Protein AF-A0A7V5FNC9-F1 (afdb_monomer_lite)

Secondary structure (DSSP, 8-state):
----SSPPPP-TT--------STT--EEEEEEEEE-TTS-EEEEEEEEETTEEEEEEEEE-TT-TT--HHHHHHHHHHTTSEEESS-GGGEEEEEEE-TT--EEEEEEEEEEETTEE-EEE-S-PBPPPP-

Radius of gyration: 14.78 Å; chains: 1; bounding box: 37×35×41 Å

Structure (mmCIF, N/CA/C/O backbone):
data_AF-A0A7V5FNC9-F1
#
_entry.id   AF-A0A7V5FNC9-F1
#
loop_
_atom_site.group_PDB
_atom_site.id
_atom_site.type_symbol
_atom_site.label_atom_id
_atom_site.label_alt_id
_atom_site.label_comp_id
_atom_site.label_asym_id
_atom_site.label_entity_id
_atom_site.label_seq_id
_atom_site.pdbx_PDB_ins_code
_atom_site.Cartn_x
_atom_site.Cartn_y
_atom_site.Cartn_z
_atom_site.occupancy
_atom_site.B_iso_or_equiv
_atom_site.auth_seq_id
_atom_site.auth_comp_id
_atom_site.auth_asym_id
_atom_site.auth_atom_id
_atom_site.pdbx_PDB_model_num
ATOM 1 N N . MET A 1 1 ? -17.366 -14.876 18.018 1.00 39.34 1 MET A N 1
ATOM 2 C CA . MET A 1 1 ? -16.613 -14.425 16.831 1.00 39.34 1 MET A CA 1
ATOM 3 C C . MET A 1 1 ? -16.795 -12.923 16.732 1.00 39.34 1 MET A C 1
ATOM 5 O O . MET A 1 1 ? -17.871 -12.471 16.361 1.00 39.34 1 MET A O 1
ATOM 9 N N . THR A 1 2 ? -15.823 -12.144 17.197 1.00 41.22 2 THR A N 1
ATOM 10 C CA . THR A 1 2 ? -15.843 -10.686 17.056 1.00 41.22 2 THR A CA 1
ATOM 11 C C . THR A 1 2 ? -15.697 -10.360 15.575 1.00 41.22 2 THR A C 1
ATOM 13 O O . THR A 1 2 ? -14.698 -10.689 14.949 1.00 41.22 2 THR A O 1
ATOM 16 N N . LYS A 1 3 ? -16.747 -9.780 14.996 1.00 48.78 3 LYS A N 1
ATOM 17 C CA . LYS A 1 3 ? -16.745 -9.234 13.640 1.00 48.78 3 LYS A CA 1
ATOM 18 C C . LYS A 1 3 ? -15.640 -8.173 13.594 1.00 48.78 3 LYS A C 1
ATOM 20 O O . LYS A 1 3 ? -15.743 -7.191 14.325 1.00 48.78 3 LYS A O 1
ATOM 25 N N . THR A 1 4 ? -14.578 -8.388 12.820 1.00 56.41 4 THR A N 1
ATOM 26 C CA . THR A 1 4 ? -13.496 -7.405 12.667 1.00 56.41 4 THR A CA 1
ATOM 27 C C . THR A 1 4 ? -14.124 -6.074 12.248 1.00 56.41 4 THR A C 1
ATOM 29 O O . THR A 1 4 ? -14.882 -6.031 11.276 1.00 56.41 4 THR A O 1
ATOM 32 N N . ALA A 1 5 ? -13.905 -5.000 13.015 1.00 84.56 5 ALA A N 1
ATOM 33 C CA . ALA A 1 5 ? -14.530 -3.696 12.751 1.00 84.56 5 ALA A CA 1
ATOM 34 C C . ALA A 1 5 ? -14.162 -3.162 11.350 1.00 84.56 5 ALA A C 1
ATOM 36 O O . ALA A 1 5 ? -14.964 -2.488 10.684 1.00 84.56 5 ALA A O 1
ATOM 37 N N . TYR A 1 6 ? -12.975 -3.548 10.881 1.00 94.25 6 TYR A N 1
ATOM 38 C CA . TYR A 1 6 ? -12.398 -3.191 9.596 1.00 94.25 6 TYR A CA 1
ATOM 39 C C . TYR A 1 6 ? -12.490 -4.360 8.606 1.00 94.25 6 TYR A C 1
ATOM 41 O O . TYR A 1 6 ? -12.077 -5.472 8.948 1.00 94.25 6 TYR A O 1
ATOM 49 N N . PRO A 1 7 ? -13.036 -4.145 7.394 1.00 94.00 7 PRO A N 1
ATOM 50 C CA . PRO A 1 7 ? -13.017 -5.167 6.357 1.00 94.00 7 PRO A CA 1
ATOM 51 C C . PRO A 1 7 ? -11.583 -5.449 5.897 1.00 94.00 7 PRO A C 1
ATOM 53 O O . PRO A 1 7 ? -10.761 -4.534 5.810 1.00 94.00 7 PRO A O 1
ATOM 56 N N . LYS A 1 8 ? -11.301 -6.718 5.585 1.00 96.00 8 LYS A N 1
ATOM 57 C CA . LYS A 1 8 ? -10.061 -7.116 4.916 1.00 96.00 8 LYS A CA 1
ATOM 58 C C . LYS A 1 8 ? -10.123 -6.681 3.442 1.00 96.00 8 LYS A C 1
ATOM 60 O O . LYS A 1 8 ? -11.167 -6.916 2.833 1.00 96.00 8 LYS A O 1
ATOM 65 N N . PRO A 1 9 ? -9.046 -6.108 2.872 1.00 97.44 9 PRO A N 1
ATOM 66 C CA . PRO A 1 9 ? -8.964 -5.851 1.438 1.00 97.44 9 PRO A CA 1
ATOM 67 C C . PRO A 1 9 ? -9.221 -7.114 0.610 1.00 97.44 9 PRO A C 1
ATOM 69 O O . PRO A 1 9 ? -8.555 -8.131 0.810 1.00 97.44 9 PRO A O 1
ATOM 72 N N . ASP A 1 10 ? -10.163 -7.044 -0.326 1.00 96.62 10 ASP A N 1
ATOM 73 C CA . ASP A 1 10 ? -10.392 -8.085 -1.323 1.00 96.62 10 ASP A CA 1
ATOM 74 C C . ASP A 1 10 ? -9.623 -7.751 -2.608 1.00 96.62 10 ASP A C 1
ATOM 76 O O . ASP A 1 10 ? -9.769 -6.677 -3.183 1.00 96.62 10 ASP A O 1
ATOM 80 N N . ARG A 1 11 ? -8.768 -8.668 -3.054 1.00 94.50 11 ARG A N 1
ATOM 81 C CA . ARG A 1 11 ? -7.993 -8.551 -4.301 1.00 94.50 11 ARG A CA 1
ATOM 82 C C . ARG A 1 11 ? -8.205 -9.775 -5.192 1.00 94.50 11 ARG A C 1
ATOM 84 O O . ARG A 1 11 ? -7.324 -10.156 -5.952 1.00 94.50 11 ARG A O 1
ATOM 91 N N . SER A 1 12 ? -9.353 -10.439 -5.054 1.00 92.62 12 SER A N 1
ATOM 92 C CA . SER A 1 12 ? -9.685 -11.678 -5.771 1.00 92.62 12 SER A CA 1
ATOM 93 C C . SER A 1 12 ? -9.800 -11.517 -7.290 1.00 92.62 12 SER A C 1
ATOM 95 O O . SER A 1 12 ? -9.700 -12.510 -8.012 1.00 92.62 12 SER A O 1
ATOM 97 N N . ASP A 1 13 ? -9.975 -10.290 -7.780 1.00 91.75 13 ASP A N 1
ATOM 98 C CA . ASP A 1 13 ? -9.995 -9.946 -9.202 1.00 91.75 13 ASP A CA 1
ATOM 99 C C . ASP A 1 13 ? -8.604 -9.641 -9.781 1.00 91.75 13 ASP A C 1
ATOM 101 O O . ASP A 1 13 ? -8.464 -9.516 -11.000 1.00 91.75 13 ASP A O 1
ATOM 105 N N . LEU A 1 14 ? -7.568 -9.552 -8.939 1.00 90.88 14 LEU A N 1
ATOM 106 C CA . LEU A 1 14 ? -6.206 -9.320 -9.394 1.00 90.88 14 LEU A CA 1
ATOM 107 C C . LEU A 1 14 ? -5.700 -10.529 -10.188 1.00 90.88 14 LEU A C 1
ATOM 109 O O . LEU A 1 14 ? -5.621 -11.654 -9.687 1.00 90.88 14 LEU A O 1
ATOM 113 N N . VAL A 1 15 ? -5.277 -10.269 -11.423 1.00 91.56 15 VAL A N 1
ATOM 114 C CA . VAL A 1 15 ? -4.562 -11.224 -12.273 1.00 91.56 15 VAL A CA 1
ATOM 115 C C . VAL A 1 15 ? -3.132 -10.709 -12.449 1.00 91.56 15 VAL A C 1
ATOM 117 O O . VAL A 1 15 ? -2.939 -9.789 -13.243 1.00 91.56 15 VAL A O 1
ATOM 120 N N . PRO A 1 16 ? -2.140 -11.263 -11.723 1.00 91.38 16 PRO A N 1
ATOM 121 C CA . PRO A 1 16 ? -0.771 -10.768 -11.790 1.00 91.38 16 PRO A CA 1
ATOM 122 C C . PRO A 1 16 ? -0.169 -10.933 -13.188 1.00 91.38 16 PRO A C 1
ATOM 124 O O . PRO A 1 16 ? -0.270 -12.008 -13.790 1.00 91.38 16 PRO A O 1
ATOM 127 N N . ASN A 1 17 ? 0.497 -9.893 -13.682 1.00 92.25 17 ASN A N 1
ATOM 128 C CA . ASN A 1 17 ? 1.314 -9.955 -14.882 1.00 92.25 17 ASN A CA 1
ATOM 129 C C . ASN A 1 17 ? 2.783 -10.207 -14.525 1.00 92.25 17 ASN A C 1
ATOM 131 O O . ASN A 1 17 ? 3.447 -9.375 -13.915 1.00 92.25 17 ASN A O 1
ATOM 135 N N . PHE A 1 18 ? 3.317 -11.341 -14.966 1.00 88.88 18 PHE A N 1
ATOM 136 C CA . PHE A 1 18 ? 4.701 -11.740 -14.694 1.00 88.88 18 PHE A CA 1
ATOM 137 C C . PHE A 1 18 ? 5.675 -11.409 -15.823 1.00 88.88 18 PHE A C 1
ATOM 139 O O . PHE A 1 18 ? 6.886 -11.566 -15.661 1.00 88.88 18 PHE A O 1
ATOM 146 N N . GLU A 1 19 ? 5.160 -11.008 -16.984 1.00 87.19 19 GLU A N 1
ATOM 147 C CA . GLU A 1 19 ? 5.943 -10.873 -18.204 1.00 87.19 19 GLU A CA 1
ATOM 148 C C . GLU A 1 19 ? 5.928 -9.432 -18.696 1.00 87.19 19 GLU A C 1
ATOM 150 O O . GLU A 1 19 ? 4.874 -8.834 -18.913 1.00 87.19 19 GLU A O 1
ATOM 155 N N . LYS A 1 20 ? 7.123 -8.894 -18.937 1.00 87.19 20 LYS A N 1
ATOM 156 C CA . LYS A 1 20 ? 7.289 -7.627 -19.640 1.00 87.19 20 LYS A CA 1
ATOM 157 C C . LYS A 1 20 ? 7.313 -7.892 -21.145 1.00 87.19 20 LYS A C 1
ATOM 159 O O . LYS A 1 20 ? 8.299 -8.432 -21.644 1.00 87.19 20 LYS A O 1
ATOM 164 N N . LYS A 1 21 ? 6.251 -7.526 -21.863 1.00 88.00 21 LYS A N 1
ATOM 165 C CA . LYS A 1 21 ? 6.142 -7.660 -23.327 1.00 88.00 21 LYS A CA 1
ATOM 166 C C . LYS A 1 21 ? 6.430 -6.335 -24.029 1.00 88.00 21 LYS A C 1
ATOM 168 O O . LYS A 1 21 ? 7.028 -6.344 -25.103 1.00 88.00 21 LYS A O 1
ATOM 173 N N . THR A 1 22 ? 6.085 -5.209 -23.409 1.00 87.44 22 THR A N 1
ATOM 174 C CA . THR A 1 22 ? 6.432 -3.854 -23.858 1.00 87.44 22 THR A CA 1
ATOM 175 C C . THR A 1 22 ? 7.145 -3.059 -22.753 1.00 87.44 22 THR A C 1
ATOM 177 O O . THR A 1 22 ? 7.116 -3.448 -21.581 1.00 87.44 22 THR A O 1
ATOM 180 N N . PRO A 1 23 ? 7.839 -1.952 -23.084 1.00 80.00 23 PRO A N 1
ATOM 181 C CA . PRO A 1 23 ? 8.460 -1.077 -22.089 1.00 80.00 23 PRO A CA 1
ATOM 182 C C . PRO A 1 23 ? 7.500 -0.562 -21.006 1.00 80.00 23 PRO A C 1
ATOM 184 O O . PRO A 1 23 ? 7.931 -0.440 -19.856 1.00 80.00 23 PRO A O 1
ATOM 187 N N . GLU A 1 24 ? 6.240 -0.328 -21.376 1.00 84.75 24 GLU A N 1
ATOM 188 C CA . GLU A 1 24 ? 5.168 0.264 -20.567 1.00 84.75 24 GLU A CA 1
ATOM 189 C C . GLU A 1 24 ? 4.401 -0.757 -19.717 1.00 84.75 24 GLU A C 1
ATOM 191 O O . GLU A 1 24 ? 3.625 -0.357 -18.842 1.00 84.75 24 GLU A O 1
ATOM 196 N N . ASP A 1 25 ? 4.607 -2.054 -19.958 1.00 90.12 25 ASP A N 1
ATOM 197 C CA . ASP A 1 25 ? 3.947 -3.107 -19.195 1.00 90.12 25 ASP A CA 1
ATOM 198 C C . ASP A 1 25 ? 4.293 -3.018 -17.709 1.00 90.12 25 ASP A C 1
ATOM 200 O O . ASP A 1 25 ? 5.445 -2.812 -17.306 1.00 90.12 25 ASP A O 1
ATOM 204 N N . ILE A 1 26 ? 3.265 -3.239 -16.895 1.00 92.75 26 ILE A N 1
ATOM 205 C CA . ILE A 1 26 ? 3.390 -3.406 -15.452 1.00 92.75 26 ILE A CA 1
ATOM 206 C C . ILE A 1 26 ? 3.753 -4.861 -15.173 1.00 92.75 26 ILE A C 1
ATOM 208 O O . ILE A 1 26 ? 3.096 -5.764 -15.687 1.00 92.75 26 ILE A O 1
ATOM 212 N N . VAL A 1 27 ? 4.780 -5.087 -14.356 1.00 93.38 27 VAL A N 1
ATOM 213 C CA . VAL A 1 27 ? 5.170 -6.424 -13.890 1.00 93.38 27 VAL A CA 1
ATOM 214 C C . VAL A 1 27 ? 4.950 -6.522 -12.390 1.00 93.38 27 VAL A C 1
ATOM 216 O O . VAL A 1 27 ? 5.585 -5.800 -11.621 1.00 93.38 27 VAL A O 1
ATOM 219 N N . ASP A 1 28 ? 4.094 -7.443 -11.973 1.00 94.06 28 ASP A N 1
ATOM 220 C CA . ASP A 1 28 ? 3.840 -7.754 -10.573 1.00 94.06 28 ASP A CA 1
ATOM 221 C C . ASP A 1 28 ? 4.996 -8.572 -9.985 1.00 94.06 28 ASP A C 1
ATOM 223 O O . ASP A 1 28 ? 5.431 -9.582 -10.542 1.00 94.06 28 ASP A O 1
ATOM 227 N N . ILE A 1 29 ? 5.511 -8.126 -8.839 1.00 91.75 29 ILE A N 1
ATOM 228 C CA . ILE A 1 29 ? 6.655 -8.746 -8.161 1.00 91.75 29 ILE A CA 1
ATOM 229 C C . ILE A 1 29 ? 6.164 -9.683 -7.061 1.00 91.75 29 ILE A C 1
ATOM 231 O O . ILE A 1 29 ? 6.576 -10.841 -6.982 1.00 91.75 29 ILE A O 1
ATOM 235 N N . GLY A 1 30 ? 5.302 -9.170 -6.188 1.00 93.12 30 GLY A N 1
ATOM 236 C CA . GLY A 1 30 ? 4.915 -9.870 -4.976 1.00 93.12 30 GLY A CA 1
ATOM 237 C C . GLY A 1 30 ? 3.957 -9.068 -4.119 1.00 93.12 30 GLY A C 1
ATOM 238 O O . GLY A 1 30 ? 3.494 -7.992 -4.499 1.00 93.12 30 GLY A O 1
ATOM 239 N N . TRP A 1 31 ? 3.638 -9.625 -2.963 1.00 95.44 31 TRP A N 1
ATOM 240 C CA . TRP A 1 31 ? 2.637 -9.084 -2.067 1.00 95.44 31 TRP A CA 1
ATOM 241 C C . TRP A 1 31 ? 2.843 -9.526 -0.632 1.00 95.44 31 TRP A C 1
ATOM 243 O O . TRP A 1 31 ? 3.468 -10.545 -0.370 1.00 95.44 31 TRP A O 1
ATOM 253 N N . ASN A 1 32 ? 2.235 -8.811 0.301 1.00 95.12 32 ASN A N 1
ATOM 254 C CA . ASN A 1 32 ? 2.072 -9.299 1.662 1.00 95.12 32 ASN A CA 1
ATOM 255 C C . ASN A 1 32 ? 0.716 -8.847 2.219 1.00 95.12 32 ASN A C 1
ATOM 257 O O . ASN A 1 32 ? 0.030 -7.996 1.646 1.00 95.12 32 ASN A O 1
ATOM 261 N N . GLU A 1 33 ? 0.305 -9.455 3.317 1.00 96.06 33 GLU A N 1
ATOM 262 C CA . GLU A 1 33 ? -0.842 -9.057 4.110 1.00 96.06 33 GLU A CA 1
ATOM 263 C C . GLU A 1 33 ? -0.430 -9.011 5.574 1.00 96.06 33 GLU A C 1
ATOM 265 O O . GLU A 1 33 ? 0.381 -9.809 6.040 1.00 96.06 33 GLU A O 1
ATOM 270 N N . GLY A 1 34 ? -1.046 -8.110 6.321 1.00 95.44 34 GLY A N 1
ATOM 271 C CA . GLY A 1 34 ? -0.827 -8.018 7.752 1.00 95.44 34 GLY A CA 1
ATOM 272 C C . GLY A 1 34 ? -1.973 -7.301 8.433 1.00 95.44 34 GLY A C 1
ATOM 273 O O . GLY A 1 34 ? -3.063 -7.144 7.873 1.00 95.44 34 GLY A O 1
ATOM 274 N N . VAL A 1 35 ? -1.731 -6.891 9.670 1.00 96.19 35 VAL A N 1
ATOM 275 C CA . VAL A 1 35 ? -2.705 -6.180 10.492 1.00 96.19 35 VAL A CA 1
ATOM 276 C C . VAL A 1 35 ? -1.981 -5.028 11.174 1.00 96.19 35 VAL A C 1
ATOM 278 O O . VAL A 1 35 ? -0.936 -5.255 11.777 1.00 96.19 35 VAL A O 1
ATOM 281 N N . PHE A 1 36 ? -2.525 -3.818 11.056 1.00 95.81 36 PHE A N 1
ATOM 282 C CA . PHE A 1 36 ? -2.054 -2.648 11.796 1.00 95.81 36 PHE A CA 1
ATOM 283 C C . PHE A 1 36 ? -2.286 -2.824 13.301 1.00 95.81 36 PHE A C 1
ATOM 285 O O . PHE A 1 36 ? -3.122 -3.627 13.732 1.00 95.81 36 PHE A O 1
ATOM 292 N N . SER A 1 37 ? -1.601 -2.023 14.108 1.00 95.50 37 SER A N 1
ATOM 293 C CA . SER A 1 37 ? -1.733 -2.000 15.564 1.00 95.50 37 SER A CA 1
ATOM 294 C C . SER A 1 37 ? -3.169 -1.725 16.043 1.00 95.50 37 SER A C 1
ATOM 296 O O . SER A 1 37 ? -3.586 -2.250 17.079 1.00 95.50 37 SER A O 1
ATOM 298 N N . ASP A 1 38 ?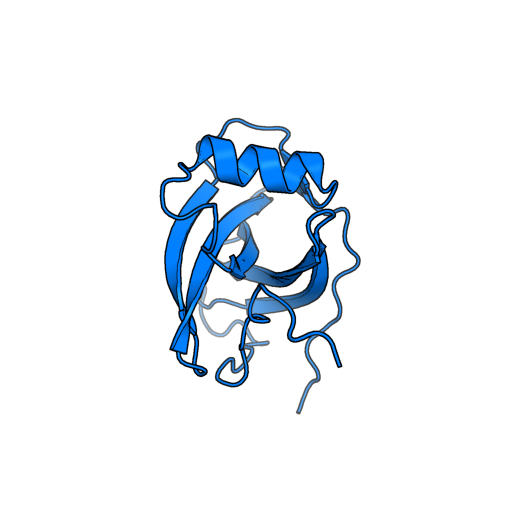 -3.967 -0.984 15.261 1.00 93.88 38 ASP A N 1
ATOM 299 C CA . ASP A 1 38 ? -5.389 -0.708 15.522 1.00 93.88 38 ASP A CA 1
ATOM 300 C C . ASP A 1 38 ? -6.333 -1.886 15.183 1.00 93.88 38 ASP A C 1
ATOM 302 O O . ASP A 1 38 ? -7.548 -1.805 15.396 1.00 93.88 38 ASP A O 1
ATOM 306 N N . GLY A 1 39 ? -5.794 -2.995 14.664 1.00 94.94 39 GLY A N 1
ATOM 307 C CA . GLY A 1 39 ? -6.538 -4.188 14.259 1.00 94.94 39 GLY A CA 1
ATOM 308 C C . GLY A 1 39 ? -7.052 -4.168 12.815 1.00 94.94 39 GLY A C 1
ATOM 309 O O . GLY A 1 39 ? -7.815 -5.061 12.429 1.00 94.94 39 GLY A O 1
ATOM 310 N N . ARG A 1 40 ? -6.684 -3.170 12.004 1.00 96.06 40 ARG A N 1
ATOM 311 C CA . ARG A 1 40 ? -7.065 -3.070 10.590 1.00 96.06 40 ARG A CA 1
ATOM 312 C C . ARG A 1 40 ? -6.220 -3.991 9.713 1.00 96.06 40 ARG A C 1
ATOM 314 O O . ARG A 1 40 ? -5.004 -3.833 9.670 1.00 96.06 40 ARG A O 1
ATOM 321 N N . PRO A 1 41 ? -6.832 -4.917 8.957 1.00 97.38 41 PRO A N 1
ATOM 322 C CA . PRO A 1 41 ? -6.090 -5.687 7.973 1.00 97.38 41 PRO A CA 1
ATOM 323 C C . PRO A 1 41 ? -5.617 -4.792 6.827 1.00 97.38 41 PRO A C 1
ATOM 325 O O . PRO A 1 41 ? -6.368 -3.928 6.359 1.00 97.38 41 PRO A O 1
ATOM 328 N N . TYR A 1 42 ? -4.416 -5.060 6.329 1.00 97.56 42 TYR A 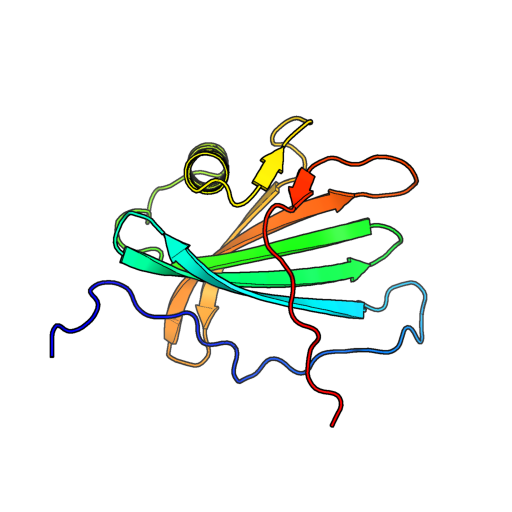N 1
ATOM 329 C CA . TYR A 1 42 ? -3.881 -4.427 5.132 1.00 97.56 42 TYR A CA 1
ATOM 330 C C . TYR A 1 42 ? -3.384 -5.463 4.128 1.00 97.56 42 TYR A C 1
ATOM 332 O O . TYR A 1 42 ? -3.098 -6.615 4.464 1.00 97.56 42 TYR A O 1
ATOM 340 N N . ARG A 1 43 ? -3.245 -5.009 2.886 1.00 97.44 43 ARG A N 1
ATOM 341 C CA . ARG A 1 43 ? -2.549 -5.709 1.815 1.00 97.44 43 ARG A CA 1
ATOM 342 C C . ARG A 1 43 ? -1.549 -4.770 1.160 1.00 97.44 43 ARG A C 1
ATOM 344 O O . ARG A 1 43 ? -1.906 -3.640 0.858 1.00 97.44 43 ARG A O 1
ATOM 351 N N . VAL A 1 44 ? -0.333 -5.242 0.916 1.00 96.31 44 VAL A N 1
ATOM 352 C CA . VAL A 1 44 ? 0.653 -4.554 0.079 1.00 96.31 44 VAL A CA 1
ATOM 353 C C . VAL A 1 44 ? 0.855 -5.331 -1.218 1.00 96.31 44 VAL A C 1
ATOM 355 O O . VAL A 1 44 ? 0.900 -6.562 -1.216 1.00 96.31 44 VAL A O 1
ATOM 358 N N . GLU A 1 45 ? 0.989 -4.615 -2.327 1.00 95.94 45 GLU A N 1
ATOM 359 C CA . GLU A 1 45 ? 1.330 -5.169 -3.636 1.00 95.94 45 GLU A CA 1
ATOM 360 C C . GLU A 1 45 ? 2.541 -4.422 -4.191 1.00 95.94 45 GLU A C 1
ATOM 362 O O . GLU A 1 45 ? 2.567 -3.190 -4.208 1.00 95.94 45 GLU A O 1
ATOM 367 N N . SER A 1 46 ? 3.543 -5.172 -4.640 1.00 94.06 46 SER A N 1
ATOM 368 C CA . SER A 1 46 ? 4.762 -4.646 -5.242 1.00 94.06 46 SER A CA 1
ATOM 369 C C . SER A 1 46 ? 4.768 -4.924 -6.736 1.00 94.06 46 SER A C 1
ATOM 371 O O . SER A 1 46 ? 4.564 -6.065 -7.159 1.00 94.06 46 SER A O 1
ATOM 373 N N . TRP A 1 47 ? 5.018 -3.890 -7.533 1.00 94.44 47 TRP A N 1
ATOM 374 C CA . TRP A 1 47 ? 5.012 -3.965 -8.993 1.00 94.44 47 TRP A CA 1
ATOM 375 C C . TRP A 1 47 ? 6.028 -3.004 -9.614 1.00 94.44 47 TRP A C 1
ATOM 377 O O . TRP A 1 47 ? 6.525 -2.090 -8.958 1.00 94.44 47 TRP A O 1
ATOM 387 N N . ARG A 1 48 ? 6.380 -3.225 -10.883 1.00 92.00 48 ARG A N 1
ATOM 388 C CA . ARG A 1 48 ? 7.355 -2.414 -11.627 1.00 92.00 48 ARG A CA 1
ATOM 389 C C . ARG A 1 48 ? 6.751 -1.857 -12.896 1.00 92.00 48 ARG A C 1
ATOM 391 O O . ARG A 1 48 ? 6.062 -2.581 -13.605 1.00 92.00 48 ARG A O 1
ATOM 398 N N . GLN A 1 49 ? 7.101 -0.621 -13.226 1.00 91.44 49 GLN A N 1
ATOM 399 C CA . GLN A 1 49 ? 6.827 -0.006 -14.523 1.00 91.44 49 GLN A CA 1
ATOM 400 C C . GLN A 1 49 ? 7.916 1.025 -14.822 1.00 91.44 49 GLN A C 1
ATOM 402 O O . GLN A 1 49 ? 8.347 1.727 -13.914 1.00 91.44 49 GLN A O 1
ATOM 407 N N . ASN A 1 50 ? 8.370 1.132 -16.077 1.00 86.31 50 ASN A N 1
ATOM 408 C CA . ASN A 1 50 ? 9.323 2.172 -16.507 1.00 86.31 50 ASN A CA 1
ATOM 409 C C . ASN A 1 50 ? 10.543 2.340 -15.569 1.00 86.31 50 ASN A C 1
ATOM 411 O O . ASN A 1 50 ? 10.881 3.450 -15.174 1.00 86.31 50 ASN A O 1
ATOM 415 N N . ASN A 1 51 ? 11.178 1.227 -15.178 1.00 82.88 51 ASN A N 1
ATOM 416 C CA . ASN A 1 51 ? 12.327 1.165 -14.254 1.00 82.88 51 ASN A CA 1
ATOM 417 C C . ASN A 1 51 ? 12.059 1.631 -12.809 1.00 82.88 51 ASN A C 1
ATOM 419 O O . ASN A 1 51 ? 12.979 1.619 -11.992 1.00 82.88 51 ASN A O 1
ATOM 423 N N . ALA A 1 52 ? 10.819 1.978 -12.465 1.00 88.69 52 ALA A N 1
ATOM 424 C CA . ALA A 1 52 ? 10.399 2.247 -11.099 1.00 88.69 52 ALA A CA 1
ATOM 425 C C . ALA A 1 52 ? 9.786 0.995 -10.460 1.00 88.69 52 ALA A C 1
ATOM 427 O O . ALA A 1 52 ? 9.059 0.241 -11.109 1.00 88.69 52 ALA A O 1
ATOM 428 N N . THR A 1 53 ? 10.082 0.786 -9.181 1.00 90.31 53 THR A N 1
ATOM 429 C CA . THR A 1 53 ? 9.401 -0.176 -8.312 1.00 90.31 53 THR A CA 1
ATOM 430 C C . THR A 1 53 ? 8.437 0.583 -7.418 1.00 90.31 53 THR A C 1
ATOM 432 O O . THR A 1 53 ? 8.815 1.566 -6.779 1.00 90.31 53 THR A O 1
ATOM 435 N N . MET A 1 54 ? 7.202 0.106 -7.367 1.00 92.56 54 MET A N 1
ATOM 436 C CA . MET A 1 54 ? 6.099 0.707 -6.641 1.00 92.56 54 MET A CA 1
ATOM 437 C C . MET A 1 54 ? 5.618 -0.247 -5.552 1.00 92.56 54 MET A C 1
ATOM 439 O O . MET A 1 54 ? 5.548 -1.455 -5.776 1.00 92.56 54 MET A O 1
ATOM 443 N N . LEU A 1 55 ? 5.228 0.303 -4.405 1.00 93.81 55 LEU A N 1
ATOM 444 C CA . LEU A 1 55 ? 4.462 -0.395 -3.375 1.00 93.81 55 LEU A CA 1
ATOM 445 C C . LEU A 1 55 ? 3.078 0.232 -3.292 1.00 93.81 55 LEU A C 1
ATOM 447 O O . LEU A 1 55 ? 2.948 1.452 -3.267 1.00 93.81 55 LEU A O 1
ATOM 451 N N . THR A 1 56 ? 2.034 -0.590 -3.272 1.00 96.00 56 THR A N 1
ATOM 452 C CA . THR A 1 56 ? 0.658 -0.116 -3.095 1.00 96.00 56 THR A CA 1
ATOM 453 C C . T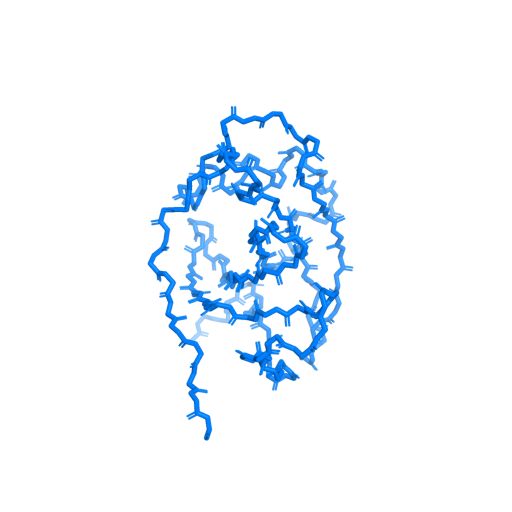HR A 1 56 ? 0.036 -0.782 -1.889 1.00 96.00 56 THR A C 1
ATOM 455 O O . TH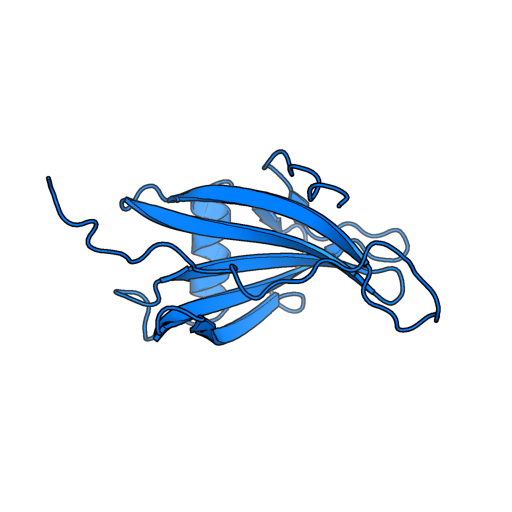R A 1 56 ? -0.142 -1.996 -1.883 1.00 96.00 56 THR A O 1
ATOM 458 N N . TYR A 1 57 ? -0.295 0.021 -0.883 1.00 97.12 57 TYR A N 1
ATOM 459 C CA . TYR A 1 57 ? -0.976 -0.419 0.324 1.00 97.12 57 TYR A CA 1
ATOM 460 C C . TYR A 1 57 ? -2.481 -0.214 0.193 1.00 97.12 57 TYR A C 1
ATOM 462 O O . TYR A 1 57 ? -2.949 0.860 -0.193 1.00 97.12 57 TYR A O 1
ATOM 470 N N . PHE A 1 58 ? -3.225 -1.246 0.568 1.00 98.25 58 PHE A N 1
ATOM 471 C CA . PHE A 1 58 ? -4.673 -1.276 0.617 1.00 98.25 58 PHE A CA 1
ATOM 472 C C . PHE A 1 58 ? -5.133 -1.548 2.040 1.00 98.25 58 PHE A C 1
ATOM 474 O O . PHE A 1 58 ? -4.720 -2.534 2.647 1.00 98.25 58 PHE A O 1
ATOM 481 N N . PHE A 1 59 ? -6.006 -0.698 2.568 1.00 98.19 59 PHE A N 1
ATOM 482 C CA . PHE A 1 59 ? -6.605 -0.878 3.890 1.00 98.19 59 PHE A CA 1
ATOM 483 C C . PHE A 1 59 ? -7.904 -0.080 4.007 1.00 98.19 59 PHE A C 1
ATOM 485 O O . PHE A 1 59 ? -8.127 0.885 3.282 1.00 98.19 59 PHE A O 1
ATOM 492 N N . SER A 1 60 ? -8.786 -0.494 4.916 1.00 97.81 60 SER A N 1
ATOM 493 C CA . SER A 1 60 ? -10.099 0.134 5.131 1.00 97.81 60 SER A CA 1
ATOM 494 C C . SER A 1 60 ? -10.004 1.652 5.334 1.00 97.81 60 SER A C 1
ATOM 496 O O . SER A 1 60 ? -9.151 2.110 6.093 1.00 97.81 60 SER A O 1
ATOM 498 N N . THR A 1 61 ? -10.928 2.432 4.758 1.00 97.69 61 THR A N 1
ATOM 499 C CA . THR A 1 61 ? -11.028 3.884 5.025 1.00 97.69 61 THR A CA 1
ATOM 500 C C . THR A 1 61 ? -11.653 4.220 6.376 1.00 97.69 61 THR A C 1
ATOM 502 O O . THR A 1 61 ? -11.519 5.352 6.829 1.00 97.69 61 THR A O 1
ATOM 505 N N . LYS A 1 62 ? -12.320 3.264 7.041 1.00 96.38 62 LYS A N 1
ATOM 506 C CA . LYS A 1 62 ? -13.034 3.510 8.306 1.00 96.38 62 LYS A CA 1
ATOM 507 C C . LYS A 1 62 ? -12.145 4.170 9.365 1.00 96.38 62 LYS A C 1
ATOM 509 O O . LYS A 1 62 ? -11.062 3.665 9.662 1.00 96.38 62 LYS A O 1
ATOM 514 N N . GLY A 1 63 ? -12.615 5.277 9.933 1.00 94.62 63 GLY A N 1
ATOM 515 C CA . GLY A 1 63 ? -11.877 6.089 10.907 1.00 94.62 63 GLY A CA 1
ATOM 516 C C . GLY A 1 63 ? -10.743 6.937 10.315 1.00 94.62 63 GLY A C 1
ATOM 517 O O . GLY A 1 63 ? -10.088 7.653 11.059 1.00 94.62 63 GLY A O 1
ATOM 518 N N . LEU A 1 64 ? -10.516 6.869 8.998 1.00 96.56 64 LEU A N 1
ATOM 519 C CA . LEU A 1 64 ? -9.526 7.634 8.229 1.00 96.56 64 LEU A CA 1
ATOM 520 C C . LEU A 1 64 ? -10.166 8.262 6.977 1.00 96.56 64 LEU A C 1
ATOM 522 O O . LEU A 1 64 ? -9.497 8.517 5.977 1.00 96.56 64 LEU A O 1
ATOM 526 N N . GLU A 1 65 ? -11.478 8.497 6.972 1.00 96.81 65 GLU A N 1
ATOM 527 C CA . GLU A 1 65 ? -12.217 8.907 5.773 1.00 96.81 65 GLU A CA 1
ATOM 528 C C . GLU A 1 65 ? -11.812 10.302 5.286 1.00 96.81 65 GLU A C 1
ATOM 530 O O . GLU A 1 65 ? -12.020 10.631 4.117 1.00 96.81 65 GLU A O 1
ATOM 535 N N . LYS A 1 66 ? -11.268 11.122 6.185 1.00 96.44 66 LYS A N 1
ATOM 536 C CA . LYS A 1 66 ? -10.776 12.473 5.905 1.00 96.44 66 LYS A CA 1
ATOM 537 C C . LYS A 1 66 ? -9.252 12.553 5.865 1.00 96.44 66 LYS A C 1
ATOM 539 O O . LYS A 1 66 ? -8.745 13.654 5.683 1.00 96.44 66 LYS A O 1
ATOM 544 N N . ALA A 1 67 ? -8.564 11.421 6.036 1.00 95.62 67 ALA A N 1
ATOM 545 C CA . ALA A 1 67 ? -7.115 11.397 6.085 1.00 95.62 67 ALA A CA 1
ATOM 546 C C . ALA A 1 67 ? -6.525 11.900 4.762 1.00 95.62 67 ALA A C 1
ATOM 548 O O . ALA A 1 67 ? -6.940 11.487 3.674 1.00 95.62 67 ALA A O 1
ATOM 549 N N . GLY A 1 68 ? -5.578 12.820 4.872 1.00 92.88 68 GLY A N 1
ATOM 550 C CA . GLY A 1 68 ? -4.768 13.314 3.780 1.00 92.88 68 GLY A CA 1
ATOM 551 C C . GLY A 1 68 ? -3.574 12.408 3.500 1.00 92.88 68 GLY A C 1
ATOM 552 O O . GLY A 1 68 ? -3.282 11.446 4.204 1.00 92.88 68 GLY A O 1
ATOM 553 N N . LYS A 1 69 ? -2.843 12.756 2.446 1.00 92.50 69 LYS A N 1
ATOM 554 C CA . LYS A 1 69 ? -1.648 12.034 2.003 1.00 92.50 69 LYS A CA 1
ATOM 555 C C . LYS A 1 69 ? -0.574 11.913 3.092 1.00 92.50 69 LYS A C 1
ATOM 557 O O . LYS A 1 69 ? 0.005 10.845 3.236 1.00 92.50 69 LYS A O 1
ATOM 562 N N . GLU A 1 70 ? -0.326 12.992 3.830 1.00 91.12 70 GLU A N 1
ATOM 563 C CA . GLU A 1 70 ? 0.679 13.039 4.901 1.00 91.12 70 GLU A CA 1
ATOM 564 C C . GLU A 1 70 ? 0.290 12.128 6.070 1.00 91.12 70 GLU A C 1
ATOM 566 O O . GLU A 1 70 ? 1.093 11.310 6.492 1.00 91.12 70 GLU A O 1
ATOM 571 N N . GLU A 1 71 ? -0.968 12.180 6.516 1.00 93.81 71 GLU A N 1
ATOM 572 C CA . GLU A 1 71 ? -1.475 11.326 7.600 1.00 93.81 71 GLU A CA 1
ATOM 573 C C . GLU A 1 71 ? -1.417 9.836 7.228 1.00 93.81 71 GLU A C 1
ATOM 575 O O . GLU A 1 71 ? -1.069 8.997 8.055 1.00 93.81 71 GLU A O 1
ATOM 580 N N . LEU A 1 72 ? -1.720 9.495 5.970 1.00 94.88 72 LEU A N 1
ATOM 581 C CA . LEU A 1 72 ? -1.627 8.117 5.480 1.00 94.88 72 LEU A CA 1
ATOM 582 C C . LEU A 1 72 ? -0.177 7.643 5.338 1.00 94.88 72 LEU A C 1
ATOM 584 O O . LEU A 1 72 ? 0.087 6.466 5.563 1.00 94.88 72 LEU A O 1
ATOM 588 N N . GLN A 1 73 ? 0.754 8.529 4.972 1.00 91.38 73 GLN A N 1
ATOM 589 C CA . GLN A 1 73 ? 2.180 8.207 4.983 1.00 91.38 73 GLN A CA 1
ATOM 590 C C . GLN A 1 73 ? 2.659 7.951 6.414 1.00 91.38 73 GLN A C 1
ATOM 592 O O . GLN A 1 73 ? 3.242 6.900 6.664 1.00 91.38 73 GLN A O 1
ATOM 597 N N . SER A 1 74 ? 2.377 8.873 7.341 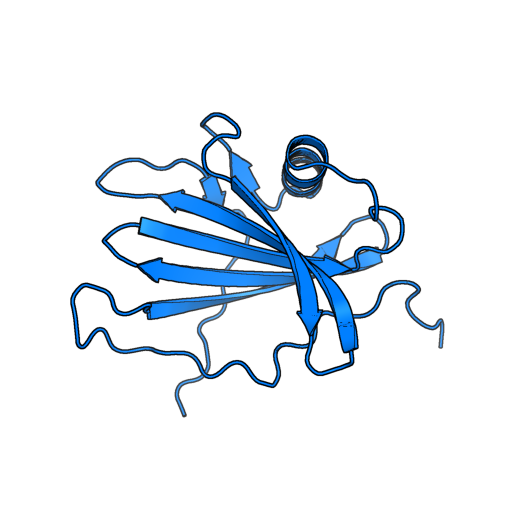1.00 91.69 74 SER A N 1
ATOM 598 C CA . SER A 1 74 ? 2.782 8.744 8.743 1.00 91.69 74 SER A CA 1
ATOM 599 C C . SER A 1 74 ? 2.248 7.462 9.366 1.00 91.69 74 SER A C 1
ATOM 601 O O . SER A 1 74 ? 3.001 6.768 10.032 1.00 91.69 74 SER A O 1
ATOM 603 N N . LEU A 1 75 ? 1.003 7.078 9.068 1.00 94.31 75 LEU A N 1
ATOM 604 C CA . LEU A 1 75 ? 0.452 5.802 9.524 1.00 94.31 75 LEU A CA 1
ATOM 605 C C . LEU A 1 75 ? 1.302 4.602 9.079 1.00 94.31 75 LEU A C 1
ATOM 607 O O . LEU A 1 75 ? 1.569 3.711 9.875 1.00 94.31 75 LEU A O 1
ATOM 611 N N . LEU A 1 76 ? 1.732 4.556 7.817 1.00 93.12 76 LEU A N 1
ATOM 612 C CA . LEU A 1 76 ? 2.531 3.433 7.318 1.00 93.12 76 LEU A CA 1
ATOM 613 C C . LEU A 1 76 ? 3.950 3.405 7.910 1.00 93.12 76 LEU A C 1
ATOM 615 O O . LEU A 1 76 ? 4.511 2.324 8.088 1.00 93.12 76 LEU A O 1
ATOM 619 N N . GLU A 1 77 ? 4.519 4.573 8.213 1.00 91.44 77 GLU A N 1
ATOM 620 C CA . GLU A 1 77 ? 5.808 4.698 8.906 1.00 91.44 77 GLU A CA 1
ATOM 621 C C . GLU A 1 77 ? 5.699 4.298 10.388 1.00 91.44 77 GLU A C 1
ATOM 623 O O . GLU A 1 77 ? 6.562 3.586 10.898 1.00 91.44 77 GLU A O 1
ATOM 628 N N . GLU A 1 78 ? 4.627 4.705 11.075 1.00 93.75 78 GLU A N 1
ATOM 629 C CA . GLU A 1 78 ? 4.340 4.358 12.476 1.00 93.75 78 GLU A CA 1
ATOM 630 C C . GLU A 1 78 ? 4.067 2.859 12.667 1.00 93.75 78 GLU A C 1
ATOM 632 O O . GLU A 1 78 ? 4.446 2.288 13.690 1.00 93.75 78 GLU A O 1
ATOM 637 N N . GLU A 1 79 ? 3.464 2.209 11.670 1.00 94.56 79 GLU A N 1
ATOM 638 C CA . GLU A 1 79 ? 3.255 0.754 11.621 1.00 94.56 79 GLU A CA 1
ATOM 639 C C . GLU A 1 79 ? 4.518 -0.029 11.199 1.00 94.56 79 GLU A C 1
ATOM 641 O O . GLU A 1 79 ? 4.464 -1.245 11.021 1.00 94.56 79 GLU A O 1
ATOM 646 N N . ASP A 1 80 ? 5.657 0.655 11.037 1.00 90.44 80 ASP A N 1
ATOM 647 C CA . ASP A 1 80 ? 6.955 0.095 10.637 1.00 90.44 80 ASP A CA 1
ATOM 648 C C . ASP A 1 80 ? 6.923 -0.685 9.308 1.00 90.44 80 ASP A C 1
ATOM 650 O O . ASP A 1 80 ? 7.718 -1.596 9.078 1.00 90.44 80 ASP A O 1
ATOM 654 N N . LEU A 1 81 ? 6.000 -0.331 8.407 1.00 89.00 81 LEU A N 1
ATOM 655 C CA . LEU A 1 81 ? 5.833 -1.003 7.112 1.00 89.00 81 LEU A CA 1
ATOM 656 C C . LEU A 1 81 ? 6.749 -0.425 6.040 1.00 89.00 81 LEU A C 1
ATOM 658 O O . LEU A 1 81 ? 7.148 -1.121 5.107 1.00 89.00 81 LEU A O 1
ATOM 662 N N . LEU A 1 82 ? 7.084 0.855 6.170 1.00 83.69 82 LEU A N 1
ATOM 663 C CA . LEU A 1 82 ? 7.990 1.540 5.266 1.00 83.69 82 LEU A CA 1
ATOM 664 C C . LEU A 1 82 ? 8.758 2.639 5.983 1.00 83.69 82 LEU A C 1
ATOM 666 O O . LEU A 1 82 ? 8.294 3.214 6.962 1.00 83.69 82 LEU A O 1
ATOM 670 N N . TYR A 1 83 ? 9.923 2.965 5.440 1.00 80.94 83 TYR A N 1
ATOM 671 C CA . TYR A 1 83 ? 10.674 4.149 5.832 1.00 80.94 83 TYR A CA 1
ATOM 672 C C . TYR A 1 83 ? 10.946 5.006 4.598 1.00 80.94 83 TYR A C 1
ATOM 674 O O . TYR A 1 83 ? 11.736 4.604 3.742 1.00 80.94 83 TYR A O 1
ATOM 682 N N . CYS A 1 84 ? 10.292 6.167 4.478 1.00 75.44 84 CYS A N 1
ATOM 683 C CA . CYS A 1 84 ? 10.550 7.089 3.374 1.00 75.44 84 CYS A CA 1
ATOM 684 C C . CYS A 1 84 ? 11.810 7.921 3.643 1.00 75.44 84 CYS A C 1
ATOM 686 O O . CYS A 1 84 ? 11.875 8.721 4.572 1.00 75.44 84 CYS A O 1
ATOM 688 N N . THR A 1 85 ? 12.805 7.792 2.769 1.00 73.88 85 THR A N 1
ATOM 689 C CA . THR A 1 85 ? 14.054 8.575 2.816 1.00 73.88 85 THR A CA 1
ATOM 690 C C . THR A 1 85 ? 13.943 9.903 2.063 1.00 73.88 85 THR A C 1
ATOM 692 O O . THR A 1 85 ? 14.893 10.685 2.005 1.00 73.88 85 THR A O 1
ATOM 695 N N . SER A 1 86 ? 12.798 10.157 1.427 1.00 63.69 86 SER A N 1
ATOM 696 C CA . SER A 1 86 ? 12.551 11.286 0.534 1.00 63.69 86 SER A CA 1
ATOM 697 C C . SER A 1 86 ? 11.154 11.874 0.741 1.00 63.69 86 SER A C 1
ATOM 699 O O . SER A 1 86 ? 10.273 11.196 1.266 1.00 63.69 86 SER A O 1
ATOM 701 N N . PRO A 1 87 ? 10.933 13.143 0.347 1.00 62.44 87 PRO A N 1
ATOM 702 C CA . PRO A 1 87 ? 9.699 13.853 0.656 1.00 62.44 87 PRO A CA 1
ATOM 703 C C . PRO A 1 87 ? 8.458 13.225 0.011 1.00 62.44 87 PRO A C 1
ATOM 705 O O . PRO A 1 87 ? 8.531 12.553 -1.019 1.00 62.44 87 PRO A O 1
ATOM 708 N N . VAL A 1 88 ? 7.307 13.580 0.590 1.00 60.34 88 VAL A N 1
ATOM 709 C CA . VAL A 1 88 ? 5.917 13.194 0.274 1.00 60.34 88 VAL A CA 1
ATOM 710 C C . VAL A 1 88 ? 5.593 13.121 -1.232 1.00 60.34 88 VAL A C 1
ATOM 712 O O . VAL A 1 88 ? 4.654 12.442 -1.636 1.00 60.34 88 VAL A O 1
ATOM 715 N N . GLN A 1 89 ? 6.337 13.796 -2.113 1.00 63.44 89 GLN A N 1
ATOM 716 C CA . GLN A 1 89 ? 6.073 13.885 -3.557 1.00 63.44 89 GLN A CA 1
ATOM 717 C C . GLN A 1 89 ? 5.965 12.537 -4.298 1.00 63.44 89 GLN A C 1
ATOM 719 O O . GLN A 1 89 ? 5.302 12.486 -5.328 1.00 63.44 89 GLN A O 1
ATOM 724 N N . TYR A 1 90 ? 6.518 11.449 -3.757 1.00 80.00 90 TYR A N 1
ATOM 725 C CA . TYR A 1 90 ? 6.499 10.118 -4.383 1.00 80.00 90 TYR A CA 1
ATOM 726 C C . TYR A 1 90 ? 5.335 9.214 -3.965 1.00 80.00 90 TYR A C 1
ATOM 728 O O . TYR A 1 90 ? 5.324 8.027 -4.288 1.00 80.00 90 TYR A O 1
ATOM 736 N N . ILE A 1 91 ? 4.359 9.772 -3.253 1.00 87.94 91 ILE A N 1
ATOM 737 C CA . ILE A 1 91 ? 3.166 9.054 -2.811 1.00 87.94 91 ILE A CA 1
ATOM 738 C C . ILE A 1 91 ? 1.944 9.528 -3.614 1.00 87.94 91 ILE A C 1
ATOM 740 O O . ILE A 1 91 ? 1.791 10.712 -3.919 1.00 87.94 91 ILE A O 1
ATOM 744 N N . ALA A 1 92 ? 1.031 8.629 -3.943 1.00 92.44 92 ALA A N 1
ATOM 745 C CA . ALA A 1 92 ? -0.282 8.937 -4.489 1.00 92.44 92 ALA A CA 1
ATOM 746 C C . ALA A 1 92 ? -1.332 8.193 -3.666 1.00 92.44 92 ALA A C 1
ATOM 748 O O . ALA A 1 92 ? -1.193 7.001 -3.406 1.00 92.44 92 ALA A O 1
ATOM 749 N N . VAL A 1 93 ? -2.381 8.896 -3.241 1.00 95.50 93 VAL A N 1
ATOM 750 C CA . VAL A 1 93 ? -3.454 8.313 -2.430 1.00 95.50 93 VAL A CA 1
ATOM 751 C C . VAL A 1 93 ? -4.790 8.510 -3.119 1.00 95.50 93 VAL A C 1
ATOM 753 O O . VAL A 1 93 ? -5.076 9.583 -3.646 1.00 95.50 93 VAL A O 1
ATOM 756 N N . GLN A 1 94 ? -5.616 7.474 -3.108 1.00 97.38 94 GLN A N 1
ATOM 757 C CA . GLN A 1 94 ? -6.991 7.546 -3.588 1.00 97.38 94 GLN A CA 1
ATOM 758 C C . GLN A 1 94 ? -7.870 6.543 -2.853 1.00 97.38 94 GLN A C 1
ATOM 760 O O . GLN A 1 94 ? -7.382 5.532 -2.347 1.00 97.38 94 GLN A O 1
ATOM 765 N N . LYS A 1 95 ? -9.177 6.805 -2.821 1.00 98.06 95 LYS A N 1
ATOM 766 C CA . LYS A 1 95 ? -10.160 5.834 -2.341 1.00 98.06 95 LYS A CA 1
ATOM 767 C C . LYS A 1 95 ? -10.620 4.957 -3.492 1.00 98.06 95 LYS A C 1
ATOM 769 O O . LYS A 1 95 ? -10.919 5.468 -4.570 1.00 98.06 95 LYS A O 1
ATOM 774 N N . ILE A 1 96 ? -10.724 3.661 -3.243 1.00 97.44 96 ILE A N 1
ATOM 775 C CA . ILE A 1 96 ? -11.228 2.681 -4.205 1.00 97.44 96 ILE A CA 1
ATOM 776 C C . ILE A 1 96 ? -12.329 1.835 -3.571 1.00 97.44 96 ILE A C 1
ATOM 778 O O . ILE A 1 96 ? -12.460 1.784 -2.347 1.00 97.44 96 ILE A O 1
ATOM 782 N N . LYS A 1 97 ? -13.102 1.149 -4.414 1.00 97.75 97 LYS A N 1
ATOM 783 C CA . LYS A 1 97 ? -13.951 0.038 -3.986 1.00 97.75 97 LYS A CA 1
ATOM 784 C C . LYS A 1 97 ? -13.348 -1.264 -4.475 1.00 97.75 97 LYS A C 1
ATOM 786 O O . LYS A 1 97 ? -13.002 -1.362 -5.649 1.00 97.75 97 LYS A O 1
ATOM 791 N N . ASP A 1 98 ? -13.221 -2.222 -3.572 1.00 96.81 98 ASP A N 1
ATOM 792 C CA . ASP A 1 98 ? -12.742 -3.561 -3.898 1.00 96.81 98 ASP A CA 1
ATOM 793 C C . ASP A 1 98 ? -13.880 -4.464 -4.436 1.00 96.81 98 ASP A C 1
ATOM 795 O O . ASP A 1 98 ? -15.044 -4.040 -4.441 1.00 96.81 98 ASP A O 1
ATOM 799 N N . PRO A 1 99 ? -13.592 -5.697 -4.901 1.00 96.88 99 PRO A N 1
ATOM 800 C CA . PRO A 1 99 ? -14.607 -6.613 -5.438 1.00 96.88 99 PRO A CA 1
ATOM 801 C C . PRO A 1 99 ? -15.706 -6.997 -4.438 1.00 96.88 99 PRO A C 1
ATOM 803 O O . PRO A 1 99 ? -16.846 -7.245 -4.831 1.00 96.88 99 PRO A O 1
ATOM 806 N N . SER A 1 100 ? -15.390 -6.989 -3.142 1.00 96.19 100 SER A N 1
ATOM 807 C CA . SER A 1 100 ? -16.346 -7.202 -2.051 1.00 96.19 100 SER A CA 1
ATOM 808 C C . SER A 1 100 ? -17.160 -5.943 -1.704 1.00 96.19 100 SER A C 1
ATOM 810 O O . SER A 1 100 ? -18.050 -5.993 -0.852 1.00 96.19 100 SER A O 1
ATOM 812 N N . GLY A 1 101 ? -16.896 -4.809 -2.363 1.00 96.25 101 GLY A N 1
ATOM 813 C CA . GLY A 1 101 ? -17.581 -3.534 -2.161 1.00 96.25 101 GLY A CA 1
ATOM 814 C C . GLY A 1 101 ? -17.066 -2.717 -0.973 1.00 96.25 101 GLY A C 1
ATOM 815 O O . GLY A 1 101 ? -17.706 -1.727 -0.601 1.00 96.25 101 GLY A O 1
ATOM 816 N N . ASN A 1 102 ? -15.935 -3.095 -0.375 1.00 96.50 102 ASN A N 1
ATOM 817 C CA . ASN A 1 102 ? -15.318 -2.349 0.715 1.00 96.50 102 ASN A CA 1
ATOM 818 C C . ASN A 1 102 ? -14.668 -1.070 0.181 1.00 96.50 102 ASN A C 1
ATOM 820 O O . ASN A 1 102 ? -13.990 -1.090 -0.845 1.00 96.50 102 ASN A O 1
ATOM 824 N N . GLU A 1 103 ? -14.837 0.041 0.900 1.00 97.62 103 GLU A N 1
ATOM 825 C CA . GLU A 1 103 ? -14.095 1.269 0.615 1.00 97.62 103 GLU A CA 1
ATOM 826 C C . GLU A 1 103 ? -12.704 1.189 1.257 1.00 97.62 103 GLU A C 1
ATOM 828 O O . GLU A 1 103 ? -12.573 1.053 2.480 1.00 97.62 103 GLU A O 1
ATOM 833 N N . LEU A 1 104 ? -11.669 1.264 0.422 1.00 98.25 104 LEU A N 1
ATOM 834 C CA . LEU A 1 104 ? -10.272 1.158 0.827 1.00 98.25 104 LEU A CA 1
ATOM 835 C C . LEU A 1 104 ? -9.502 2.418 0.440 1.00 98.25 104 LEU A C 1
ATOM 837 O O . LEU A 1 104 ? -9.771 3.034 -0.593 1.00 98.25 104 LEU A O 1
ATOM 841 N N . TRP A 1 105 ? -8.499 2.761 1.237 1.00 98.38 105 TRP A N 1
ATOM 842 C CA . TRP A 1 105 ? -7.387 3.573 0.771 1.00 98.38 105 TRP A CA 1
ATOM 843 C C . TRP A 1 105 ? -6.497 2.730 -0.139 1.00 98.38 105 TRP A C 1
ATOM 845 O O . TRP A 1 105 ? -6.205 1.584 0.179 1.00 98.38 105 TRP A O 1
ATOM 855 N N . SER A 1 106 ? -6.076 3.312 -1.257 1.00 97.88 106 SER A N 1
ATOM 856 C CA . SER A 1 106 ? -5.006 2.840 -2.132 1.00 97.88 106 SER A CA 1
ATOM 857 C C . SER A 1 106 ? -3.870 3.851 -2.030 1.00 97.88 106 SER A C 1
ATOM 859 O O . SER A 1 106 ? -3.961 4.936 -2.609 1.00 97.88 106 SER A O 1
ATOM 861 N N . VAL A 1 107 ? -2.821 3.505 -1.287 1.00 96.69 107 VAL A N 1
ATOM 862 C CA . VAL A 1 107 ? -1.634 4.340 -1.066 1.00 96.69 107 VAL A CA 1
ATOM 863 C C . VAL A 1 107 ? -0.490 3.777 -1.896 1.00 96.69 107 VAL A C 1
ATOM 865 O O . VAL A 1 107 ? 0.093 2.757 -1.548 1.00 96.69 107 VAL A O 1
ATOM 868 N N . ASN A 1 108 ? -0.207 4.417 -3.024 1.00 94.88 108 ASN A N 1
ATOM 869 C CA . ASN A 1 108 ? 0.831 4.026 -3.966 1.00 94.88 108 ASN A CA 1
ATOM 870 C C . ASN A 1 108 ? 2.102 4.851 -3.733 1.00 94.88 108 ASN A C 1
ATOM 872 O O . ASN A 1 108 ? 2.029 6.068 -3.594 1.00 94.88 108 ASN A O 1
ATOM 876 N N . ILE A 1 109 ? 3.253 4.192 -3.676 1.00 91.38 109 ILE A N 1
ATOM 877 C CA . ILE A 1 109 ? 4.533 4.775 -3.275 1.00 91.38 109 ILE A CA 1
ATOM 878 C C . ILE A 1 109 ? 5.591 4.335 -4.279 1.00 91.38 109 ILE A C 1
ATOM 880 O O . ILE A 1 109 ? 5.715 3.141 -4.550 1.00 91.38 109 ILE A O 1
ATOM 884 N N . VAL A 1 110 ? 6.376 5.277 -4.805 1.00 90.38 110 VAL A N 1
ATOM 885 C CA . VAL A 1 110 ? 7.601 4.944 -5.546 1.00 90.38 110 VAL A CA 1
ATOM 886 C C . VAL A 1 110 ? 8.653 4.507 -4.531 1.00 90.38 110 VAL A C 1
ATOM 888 O O . VAL A 1 110 ? 9.172 5.337 -3.792 1.00 90.38 110 VAL A O 1
ATOM 891 N N . ALA A 1 111 ? 8.965 3.214 -4.479 1.00 86.00 111 ALA A N 1
ATOM 892 C CA . ALA A 1 111 ? 9.961 2.679 -3.554 1.00 86.00 111 ALA A CA 1
ATOM 893 C C . ALA A 1 111 ? 11.386 2.875 -4.083 1.00 86.00 111 ALA A C 1
ATOM 895 O O . ALA A 1 111 ? 12.284 3.254 -3.338 1.00 86.00 111 ALA A O 1
ATOM 896 N N . ALA A 1 112 ? 11.590 2.670 -5.385 1.00 84.62 112 ALA A N 1
ATOM 897 C CA . ALA A 1 112 ? 12.880 2.872 -6.035 1.00 84.62 112 ALA A CA 1
ATOM 898 C C . ALA A 1 112 ? 12.707 3.201 -7.522 1.00 84.62 112 ALA A C 1
ATOM 900 O O . ALA A 1 112 ? 11.724 2.791 -8.138 1.00 84.62 112 ALA A O 1
ATOM 901 N N . ASN A 1 113 ? 13.675 3.894 -8.116 1.00 82.19 113 ASN A N 1
ATOM 902 C CA . ASN A 1 113 ? 13.818 4.045 -9.569 1.00 82.19 113 ASN A CA 1
ATOM 903 C C . ASN A 1 113 ? 15.300 3.923 -9.975 1.00 82.19 113 ASN A C 1
ATOM 905 O O . ASN A 1 113 ? 16.074 3.332 -9.227 1.00 82.19 113 ASN A O 1
ATOM 909 N N . GLU A 1 114 ? 15.679 4.436 -11.155 1.00 72.25 114 GLU A N 1
ATOM 910 C CA . GLU A 1 114 ? 17.009 4.391 -11.794 1.00 72.25 114 GLU A CA 1
ATOM 911 C C . GLU A 1 114 ? 18.193 4.803 -10.883 1.00 72.25 114 GLU A C 1
ATOM 913 O O . GLU A 1 114 ? 18.812 5.851 -11.046 1.00 72.25 114 GLU A O 1
ATOM 918 N N . GLY A 1 115 ? 18.544 3.937 -9.930 1.00 62.78 115 GLY A N 1
ATOM 919 C CA . GLY A 1 115 ? 19.657 4.099 -8.996 1.00 62.78 115 GLY A CA 1
ATOM 920 C C . GLY A 1 115 ? 19.328 4.810 -7.680 1.00 62.78 115 GLY A C 1
ATOM 921 O O . GLY A 1 115 ? 20.231 4.959 -6.860 1.00 62.78 115 GLY A O 1
ATOM 922 N N . MET A 1 116 ? 18.079 5.225 -7.441 1.00 59.12 116 MET A N 1
ATOM 923 C CA . MET A 1 116 ? 17.665 5.869 -6.187 1.00 59.12 116 MET A CA 1
ATOM 924 C C . MET A 1 116 ? 16.618 5.031 -5.451 1.00 59.12 116 MET A C 1
ATOM 926 O O . MET A 1 116 ? 15.642 4.575 -6.045 1.00 59.12 116 MET A O 1
ATOM 930 N N . SER A 1 117 ? 16.827 4.852 -4.145 1.00 69.50 117 SER A N 1
ATOM 931 C CA . SER A 1 117 ? 15.855 4.257 -3.225 1.00 69.50 117 SER A CA 1
ATOM 932 C C . SER A 1 117 ? 15.180 5.366 -2.421 1.00 69.50 117 SER A C 1
ATOM 934 O O . SER A 1 117 ? 15.865 6.201 -1.827 1.00 69.50 117 SER A O 1
ATOM 936 N N . TYR A 1 118 ? 13.851 5.380 -2.419 1.00 65.62 118 TYR A N 1
ATOM 937 C CA . TYR A 1 118 ? 13.017 6.383 -1.748 1.00 65.62 118 TYR A CA 1
ATOM 938 C C . TYR A 1 118 ? 12.214 5.807 -0.585 1.00 65.62 118 TYR A C 1
ATOM 940 O O . TYR A 1 118 ? 11.757 6.567 0.270 1.00 65.62 118 TYR A O 1
ATOM 948 N N . ALA A 1 119 ? 12.043 4.484 -0.553 1.00 63.03 119 ALA A N 1
ATOM 949 C CA . ALA A 1 119 ? 11.472 3.775 0.574 1.00 63.03 119 ALA A CA 1
ATOM 950 C C . ALA A 1 119 ? 12.194 2.444 0.784 1.00 63.03 119 ALA A C 1
ATOM 952 O O . ALA A 1 119 ? 12.411 1.689 -0.165 1.00 63.03 119 ALA A O 1
ATOM 953 N N . GLU A 1 120 ? 12.540 2.153 2.034 1.00 65.19 120 GLU A N 1
ATOM 954 C CA . GLU A 1 120 ? 12.962 0.812 2.427 1.00 65.19 120 GLU A CA 1
ATOM 955 C C . GLU A 1 120 ? 11.725 0.003 2.808 1.00 65.19 120 GLU A C 1
ATOM 957 O O . GLU A 1 120 ? 10.971 0.385 3.70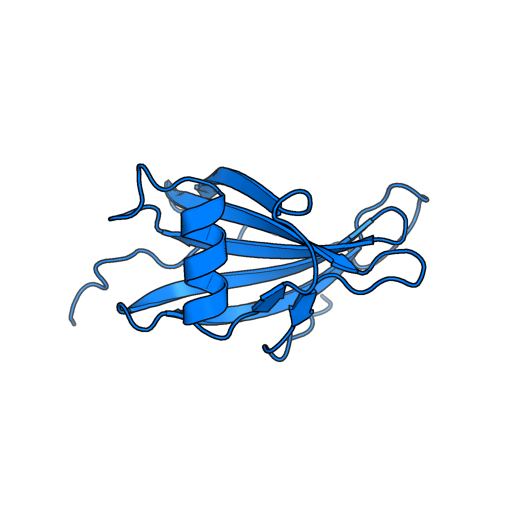6 1.00 65.19 120 GLU A O 1
ATOM 962 N N . ASP A 1 121 ? 11.510 -1.090 2.077 1.00 65.56 121 ASP A N 1
ATOM 963 C CA . ASP A 1 121 ? 10.484 -2.072 2.396 1.00 65.56 121 ASP A CA 1
ATOM 964 C C . ASP A 1 121 ? 10.946 -2.900 3.603 1.00 65.56 121 ASP A C 1
ATOM 966 O O . ASP A 1 121 ? 12.028 -3.493 3.574 1.00 65.56 121 ASP A O 1
ATOM 970 N N . LYS A 1 122 ? 10.142 -2.918 4.669 1.00 72.88 122 LYS A N 1
ATOM 971 C CA . LYS A 1 122 ? 10.417 -3.700 5.883 1.00 72.88 122 LYS A CA 1
ATOM 972 C C . LYS A 1 122 ? 9.625 -5.001 5.950 1.00 72.88 122 LYS A C 1
ATOM 974 O O . LYS A 1 122 ? 9.773 -5.757 6.910 1.00 72.88 122 LYS A O 1
ATOM 979 N N . ILE A 1 123 ? 8.803 -5.282 4.942 1.00 75.88 123 ILE A N 1
ATOM 980 C CA . ILE A 1 123 ? 7.961 -6.471 4.885 1.00 75.88 123 ILE A CA 1
ATOM 981 C C . ILE A 1 123 ? 8.477 -7.463 3.842 1.00 75.88 123 ILE A C 1
ATOM 983 O O . ILE A 1 123 ? 8.807 -7.133 2.707 1.00 75.88 123 ILE A O 1
ATOM 987 N N . GLU A 1 124 ? 8.539 -8.737 4.232 1.00 82.81 124 GLU A N 1
ATOM 988 C CA . GLU A 1 124 ? 8.950 -9.813 3.331 1.00 82.81 124 GLU A CA 1
ATOM 989 C C . GLU A 1 124 ? 7.833 -10.103 2.324 1.00 82.81 124 GLU A C 1
ATOM 991 O O . GLU A 1 124 ? 6.809 -10.698 2.658 1.00 82.81 124 GLU A O 1
ATOM 996 N N . LEU A 1 125 ? 8.005 -9.671 1.077 1.00 87.06 125 LEU A N 1
ATOM 997 C CA . LEU A 1 125 ? 7.024 -9.925 0.027 1.00 87.06 125 LEU A CA 1
ATOM 998 C C . LEU A 1 125 ? 7.000 -11.406 -0.372 1.00 87.06 125 LEU A C 1
ATOM 1000 O O . LEU A 1 125 ? 8.020 -12.015 -0.695 1.00 87.06 125 LEU A O 1
ATOM 1004 N N . GLN A 1 126 ? 5.797 -11.962 -0.435 1.00 88.31 126 GLN A N 1
ATOM 1005 C CA . GLN A 1 126 ? 5.515 -13.270 -1.005 1.00 88.31 126 GLN A CA 1
ATOM 1006 C C . GLN A 1 126 ? 5.400 -13.158 -2.531 1.00 88.31 126 GLN A C 1
ATOM 1008 O O . GLN A 1 126 ? 4.754 -12.233 -3.036 1.00 88.31 126 GLN A O 1
ATOM 1013 N N . PRO A 1 127 ? 5.973 -14.095 -3.305 1.00 86.56 127 PRO A N 1
ATOM 1014 C CA . PRO A 1 127 ? 5.739 -14.135 -4.740 1.00 86.56 127 PRO A CA 1
ATOM 1015 C C . PRO A 1 127 ? 4.277 -14.498 -5.022 1.00 86.56 127 PRO A C 1
ATOM 1017 O O . PRO A 1 127 ? 3.659 -15.291 -4.305 1.00 86.56 127 PRO A O 1
ATOM 1020 N N . TYR A 1 128 ? 3.717 -13.974 -6.109 1.00 85.31 128 TYR A N 1
ATOM 1021 C CA . TYR A 1 128 ? 2.437 -14.490 -6.586 1.00 85.31 128 TYR A CA 1
ATOM 1022 C C . TYR A 1 128 ? 2.602 -15.934 -7.094 1.00 85.31 128 TYR A C 1
ATOM 1024 O O . TYR A 1 128 ? 3.605 -16.245 -7.749 1.00 85.31 128 TYR A O 1
ATOM 1032 N N . PRO A 1 129 ? 1.633 -16.828 -6.825 1.00 77.88 129 PRO A N 1
ATOM 1033 C CA . PRO A 1 129 ? 1.673 -18.181 -7.354 1.00 77.88 129 PRO A CA 1
ATOM 1034 C C . PRO A 1 129 ? 1.614 -18.138 -8.884 1.00 77.88 129 PRO A C 1
ATOM 1036 O O . PRO A 1 129 ? 0.697 -17.553 -9.466 1.00 77.88 129 PRO A O 1
ATOM 1039 N N . LYS A 1 130 ? 2.590 -18.774 -9.538 1.00 66.75 130 LYS A N 1
ATOM 1040 C CA . LYS A 1 130 ? 2.530 -19.030 -10.980 1.00 66.75 130 LYS A CA 1
ATOM 1041 C C . LYS A 1 130 ? 1.460 -20.098 -11.209 1.00 66.75 130 LYS A C 1
ATOM 1043 O O . LYS A 1 130 ? 1.540 -21.165 -10.601 1.00 66.75 130 LYS A O 1
ATOM 1048 N N . LYS A 1 131 ? 0.442 -19.776 -12.007 1.00 59.28 131 LYS A N 1
ATOM 1049 C CA . LYS A 1 131 ? -0.541 -20.760 -12.476 1.00 59.28 131 LYS A CA 1
ATOM 1050 C C . LYS A 1 131 ? 0.064 -21.653 -13.550 1.00 59.28 131 LYS A C 1
ATOM 1052 O O . LYS A 1 131 ? 0.930 -21.148 -14.298 1.00 59.28 131 LYS A O 1
#

Foldseek 3Di:
DPDQPWDAFDPVVDDADCDDPDLADKHWFFKDWDAAPVRWIKIWTWIDHNQWIKIKIKTACVVVVVPDLVNVVVSCVVSVQKDFPDDSPQWDWDWDAHPVRGIIIIIMGGQDGDPDGGMDGPDDGDGDDDD

pLDDT: mean 87.57, std 12.55, range [39.34, 98.38]

Sequence (131 aa):
MTKTAYPKPDRSDLVPNFEKKTPEDIVDIGWNEGVFSDGRPYRVESWRQNNATMLTYFFSTKGLEKAGKEELQSLLEEEDLLYCTSPVQYIAVQKIKDPSGNELWSVNIVAANEGMSYAEDKIELQPYPKK